Protein AF-A0A7V5D9S1-F1 (afdb_monomer_lite)

Secondary structure (DSSP, 8-state):
------------TTGGGGGG------------------PPPTTB-GGG-EE-TTSS-EEEEEEETTEEEEEETTEEEEEESEE-TTPPPEEEETTEEEEEEEETTEEEEEEEE----

Radius of gyration: 31.53 Å; chains: 1; bounding box: 69×92×60 Å

Sequence (117 aa):
MKKILVMVMFSGLLILLVKGYSQEEVKGMLLTKEVSLGIINPGIFVESLIISPDSNHFAYAAERGGKWFVVLDGKEGKEYDFFLRGIKLVFDSPNSLHTLAGRSNEIFLVKVEIRTP

Structure (mmCIF, N/CA/C/O backbone):
data_AF-A0A7V5D9S1-F1
#
_entry.id   AF-A0A7V5D9S1-F1
#
loop_
_atom_site.group_PDB
_atom_site.id
_atom_site.type_symbol
_atom_site.label_atom_id
_atom_site.label_alt_id
_atom_site.label_comp_id
_atom_site.label_asym_id
_atom_site.label_entity_id
_atom_site.label_seq_id
_atom_site.pdbx_PDB_ins_code
_atom_site.Cartn_x
_atom_site.Cartn_y
_atom_site.Cartn_z
_atom_site.occupancy
_atom_site.B_iso_or_equiv
_atom_site.auth_seq_id
_atom_site.auth_comp_id
_atom_site.auth_asym_id
_atom_site.auth_atom_id
_atom_site.pdbx_PDB_model_num
ATOM 1 N N . MET A 1 1 ? 50.008 -72.582 -43.215 1.00 37.56 1 MET A N 1
ATOM 2 C CA . MET A 1 1 ? 50.306 -72.086 -41.845 1.00 37.56 1 MET A CA 1
ATOM 3 C C . MET A 1 1 ? 50.437 -70.568 -41.936 1.00 37.56 1 MET A C 1
ATOM 5 O O . MET A 1 1 ? 50.994 -70.134 -42.929 1.00 37.56 1 MET A O 1
ATOM 9 N N . LYS A 1 2 ? 49.960 -69.718 -41.018 1.00 35.34 2 LYS A N 1
ATOM 10 C CA . LYS A 1 2 ? 49.319 -69.911 -39.691 1.00 35.34 2 LYS A CA 1
ATOM 11 C C . LYS A 1 2 ? 47.826 -69.481 -39.726 1.00 35.34 2 LYS A C 1
ATOM 13 O O . LYS A 1 2 ? 47.343 -69.118 -40.790 1.00 35.34 2 LYS A O 1
ATOM 18 N N . LYS A 1 3 ? 47.094 -69.547 -38.599 1.00 38.66 3 LYS A N 1
ATOM 19 C CA . LYS A 1 3 ? 45.689 -69.089 -38.457 1.00 38.66 3 LYS A CA 1
ATOM 20 C C . LYS A 1 3 ? 45.592 -67.863 -37.530 1.00 38.66 3 LYS A C 1
ATOM 22 O O . LYS A 1 3 ? 46.117 -67.941 -36.425 1.00 38.66 3 LYS A O 1
ATOM 27 N N . ILE A 1 4 ? 44.891 -66.811 -37.973 1.00 33.69 4 ILE A N 1
ATOM 28 C CA . ILE A 1 4 ? 44.409 -65.605 -37.250 1.00 33.69 4 ILE A CA 1
ATOM 29 C C . ILE A 1 4 ? 43.164 -65.132 -38.046 1.00 33.69 4 ILE A C 1
ATOM 31 O O . ILE A 1 4 ? 43.284 -65.047 -39.264 1.00 33.69 4 ILE A O 1
ATOM 35 N N . LEU A 1 5 ? 41.941 -64.882 -37.549 1.00 28.20 5 LEU A N 1
ATOM 36 C CA . LEU A 1 5 ? 41.308 -65.026 -36.221 1.00 28.20 5 LEU A CA 1
ATOM 37 C C . LEU A 1 5 ? 41.884 -64.122 -35.110 1.00 28.20 5 LEU A C 1
ATOM 39 O O . LEU A 1 5 ? 42.940 -64.444 -34.583 1.00 28.20 5 LEU A O 1
ATOM 43 N N . VAL A 1 6 ? 41.249 -63.031 -34.653 1.00 33.47 6 VAL A N 1
ATOM 44 C CA . VAL A 1 6 ? 39.891 -62.441 -34.875 1.00 33.47 6 VAL A CA 1
ATOM 45 C C . VAL A 1 6 ? 40.034 -61.003 -35.483 1.00 33.47 6 VAL A C 1
ATOM 47 O O . VAL A 1 6 ? 41.131 -60.684 -35.925 1.00 33.47 6 VAL A O 1
ATOM 50 N N . MET A 1 7 ? 39.063 -60.076 -35.633 1.00 28.34 7 MET A N 1
ATOM 51 C CA . MET A 1 7 ? 37.683 -59.917 -35.117 1.00 28.34 7 MET A CA 1
ATOM 52 C C . MET A 1 7 ? 36.734 -59.216 -36.135 1.00 28.34 7 MET A C 1
ATOM 54 O O . MET A 1 7 ? 36.943 -59.312 -37.340 1.00 28.34 7 MET A O 1
ATOM 58 N N . VAL A 1 8 ? 35.658 -58.564 -35.665 1.00 39.34 8 VAL A N 1
ATOM 59 C CA . VAL A 1 8 ? 34.527 -58.026 -36.453 1.00 39.34 8 VAL A CA 1
ATOM 60 C C . VAL A 1 8 ? 34.784 -56.616 -37.006 1.00 39.34 8 VAL A C 1
ATOM 62 O O . VAL A 1 8 ? 35.074 -55.694 -36.248 1.00 39.34 8 VAL A O 1
ATOM 65 N N . MET A 1 9 ? 34.551 -56.416 -38.308 1.00 34.31 9 MET A N 1
ATOM 66 C CA . MET A 1 9 ? 34.375 -55.089 -38.915 1.00 34.31 9 MET A CA 1
ATOM 67 C C . MET A 1 9 ? 32.891 -54.701 -38.902 1.00 34.31 9 MET A C 1
ATOM 69 O O . MET A 1 9 ? 32.142 -55.092 -39.794 1.00 34.31 9 MET A O 1
ATOM 73 N N . PHE A 1 10 ? 32.453 -53.917 -37.913 1.00 42.50 10 PHE A N 1
ATOM 74 C CA . PHE A 1 10 ? 31.129 -53.288 -37.969 1.00 42.50 10 PHE A CA 1
ATOM 75 C C . PHE A 1 10 ? 31.182 -52.102 -38.942 1.00 42.50 10 PHE A C 1
ATOM 77 O O . PHE A 1 10 ? 31.543 -50.984 -38.576 1.00 42.50 10 PHE A O 1
ATOM 84 N N . SER A 1 11 ? 30.842 -52.356 -40.207 1.00 43.34 11 SER A N 1
ATOM 85 C CA . SER A 1 11 ? 30.694 -51.341 -41.254 1.00 43.34 11 SER A CA 1
ATOM 86 C C . SER A 1 11 ? 29.451 -50.477 -40.988 1.00 43.34 11 SER A C 1
ATOM 88 O O . SER A 1 11 ? 28.405 -50.661 -41.605 1.00 43.34 11 SER A O 1
ATOM 90 N N . GLY A 1 12 ? 29.558 -49.575 -40.007 1.00 38.59 12 GLY A N 1
ATOM 91 C CA . GLY A 1 12 ? 28.452 -48.801 -39.436 1.00 38.59 12 GLY A CA 1
ATOM 92 C C . GLY A 1 12 ? 28.749 -47.303 -39.357 1.00 38.59 12 GLY A C 1
ATOM 93 O O . GLY A 1 12 ? 28.880 -46.743 -38.268 1.00 38.59 12 GLY A O 1
ATOM 94 N N . LEU A 1 13 ? 28.854 -46.646 -40.515 1.00 50.12 13 LEU A N 1
ATOM 95 C CA . LEU A 1 13 ? 29.008 -45.192 -40.641 1.00 50.12 13 LEU A CA 1
ATOM 96 C C . LEU A 1 13 ? 27.720 -44.461 -40.204 1.00 50.12 13 LEU A C 1
ATOM 98 O O . LEU A 1 13 ? 26.955 -44.006 -41.047 1.00 50.12 13 LEU A O 1
ATOM 102 N N . LEU A 1 14 ? 27.457 -44.353 -38.894 1.00 40.69 14 LEU A N 1
ATOM 103 C CA . LEU A 1 14 ? 26.372 -43.488 -38.390 1.00 40.69 14 LEU A CA 1
ATOM 104 C C . LEU A 1 14 ? 26.547 -42.908 -36.974 1.00 40.69 14 LEU A C 1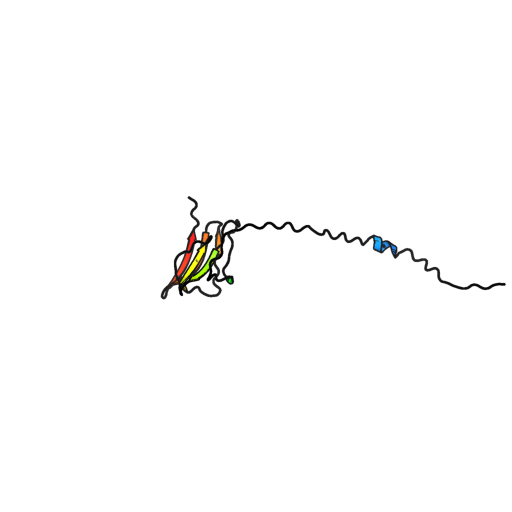
ATOM 106 O O . LEU A 1 14 ? 25.893 -41.920 -36.653 1.00 40.69 14 LEU A O 1
ATOM 110 N N . ILE A 1 15 ? 27.477 -43.407 -36.147 1.00 44.16 15 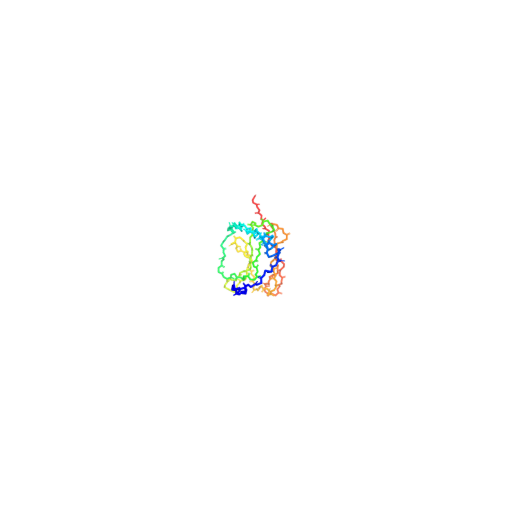ILE A N 1
ATOM 111 C CA . ILE A 1 15 ? 27.723 -42.844 -34.795 1.00 44.16 15 ILE A CA 1
ATOM 112 C C . ILE A 1 15 ? 28.275 -41.396 -34.855 1.00 44.16 15 ILE A C 1
ATOM 114 O O . ILE A 1 15 ? 28.244 -40.663 -33.870 1.00 44.16 15 ILE A O 1
ATOM 118 N N . LEU A 1 16 ? 28.692 -40.919 -36.035 1.00 42.84 16 LEU A N 1
ATOM 119 C CA . LEU A 1 16 ? 29.090 -39.525 -36.254 1.00 42.84 16 LEU A CA 1
ATOM 120 C C . LEU A 1 16 ? 27.929 -38.551 -36.534 1.00 42.84 16 LEU A C 1
ATOM 122 O O . LEU A 1 16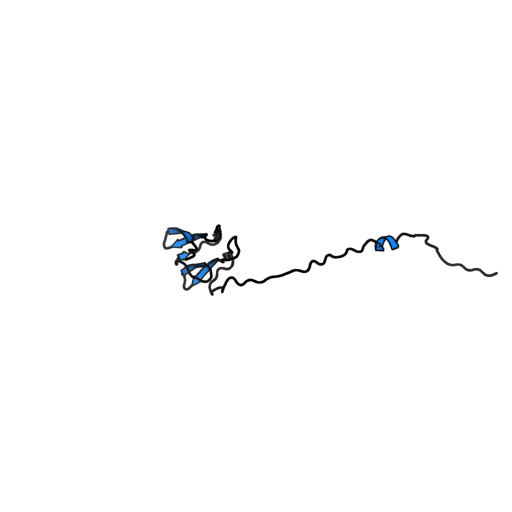 ? 28.171 -37.350 -36.463 1.00 42.84 16 LEU A O 1
ATOM 126 N N . LEU A 1 17 ? 26.683 -38.997 -36.761 1.00 44.91 17 LEU A N 1
ATOM 127 C CA . LEU A 1 17 ? 25.544 -38.061 -36.863 1.00 44.91 17 LEU A CA 1
ATOM 128 C C . LEU A 1 17 ? 25.178 -37.409 -35.517 1.00 44.91 17 LEU A C 1
ATOM 130 O O . LEU A 1 17 ? 24.560 -36.349 -35.502 1.00 44.91 17 LEU A O 1
ATOM 134 N N . VAL A 1 18 ? 25.660 -37.947 -34.390 1.00 45.84 18 VAL A N 1
ATOM 135 C CA . VAL A 1 18 ? 25.570 -37.278 -33.078 1.00 45.84 18 VAL A CA 1
ATOM 136 C C . VAL A 1 18 ? 26.428 -35.998 -33.030 1.00 45.84 18 VAL A C 1
ATOM 138 O O . VAL A 1 18 ? 26.174 -35.125 -32.208 1.00 45.84 18 VAL A O 1
ATOM 141 N N . LYS A 1 19 ? 27.368 -35.790 -33.972 1.00 42.00 19 LYS A N 1
ATOM 142 C CA . LYS A 1 19 ? 28.034 -34.483 -34.155 1.00 42.00 19 LYS A CA 1
ATOM 143 C C . LYS A 1 19 ? 27.107 -33.382 -34.692 1.00 42.00 19 LYS A C 1
ATOM 145 O O . LYS A 1 19 ? 27.516 -32.230 -34.700 1.00 42.00 19 LYS A O 1
ATOM 150 N N . GLY A 1 20 ? 25.875 -33.709 -35.094 1.00 45.16 20 GLY A N 1
ATOM 151 C CA . GLY A 1 20 ? 24.809 -32.728 -35.321 1.00 45.16 20 GLY A CA 1
ATOM 152 C C . GLY A 1 20 ? 24.081 -32.287 -34.044 1.00 45.16 20 GLY A C 1
ATOM 153 O O . GLY A 1 20 ? 23.221 -31.419 -34.120 1.00 45.16 20 GLY A O 1
ATOM 154 N N . TYR A 1 21 ? 24.403 -32.865 -32.878 1.00 46.22 21 TYR A N 1
ATOM 155 C CA . TYR A 1 21 ? 23.756 -32.555 -31.598 1.00 46.22 21 TYR A CA 1
ATOM 156 C C . TYR A 1 21 ? 24.557 -31.574 -30.728 1.00 46.22 21 TYR A C 1
ATOM 158 O O . TYR A 1 21 ? 24.537 -31.642 -29.499 1.00 46.22 21 TYR A O 1
ATOM 166 N N . SER A 1 22 ? 25.210 -30.600 -31.368 1.00 46.31 22 SER A N 1
ATOM 167 C CA . SER A 1 22 ? 25.458 -29.308 -30.731 1.00 46.31 22 SER A CA 1
ATOM 168 C C . SER A 1 22 ? 24.116 -28.594 -30.537 1.00 46.31 22 SER A C 1
ATOM 170 O O . SER A 1 22 ? 23.738 -27.718 -31.313 1.00 46.31 22 SER A O 1
ATOM 172 N N . GLN A 1 23 ? 23.396 -28.977 -29.480 1.00 51.75 23 GLN A N 1
ATOM 173 C CA . GLN A 1 23 ? 22.559 -28.024 -28.760 1.00 51.75 23 GLN A CA 1
ATOM 174 C C . GLN A 1 23 ? 23.511 -26.937 -28.258 1.00 51.75 23 GLN A C 1
ATOM 176 O O . GLN A 1 23 ? 24.134 -27.077 -27.206 1.00 51.75 23 GLN A O 1
ATOM 181 N N . GLU A 1 24 ? 23.680 -25.881 -29.054 1.00 55.41 24 GLU A N 1
ATOM 182 C CA . GLU A 1 24 ? 24.144 -24.614 -28.517 1.00 55.41 24 GLU A CA 1
ATOM 183 C C . GLU A 1 24 ? 23.080 -24.176 -27.514 1.00 55.41 24 GLU A C 1
ATOM 185 O O . GLU A 1 24 ? 22.029 -23.654 -27.888 1.00 55.41 24 GLU A O 1
ATOM 190 N N . GLU A 1 25 ? 23.336 -24.423 -26.227 1.00 55.97 25 GLU A N 1
ATOM 191 C CA . GLU A 1 25 ? 22.654 -23.680 -25.180 1.00 55.97 25 GLU A CA 1
ATOM 192 C C . GLU A 1 25 ? 22.923 -22.203 -25.462 1.00 55.97 25 GLU A C 1
ATOM 194 O O . GLU A 1 25 ? 23.993 -21.676 -25.143 1.00 55.97 25 GLU A O 1
ATOM 199 N N . VAL A 1 26 ? 21.938 -21.521 -26.053 1.00 59.25 26 VAL A N 1
ATOM 200 C CA . VAL A 1 26 ? 21.860 -20.062 -26.043 1.00 59.25 26 VAL A CA 1
ATOM 201 C C . VAL A 1 26 ? 21.619 -19.679 -24.590 1.00 59.25 26 VAL A C 1
ATOM 203 O O . VAL A 1 26 ? 20.493 -19.466 -24.142 1.00 59.25 26 VAL A O 1
ATOM 206 N N . LYS A 1 27 ? 22.714 -19.680 -23.827 1.00 60.56 27 LYS A N 1
ATOM 207 C CA . LYS A 1 27 ? 22.783 -19.417 -22.396 1.00 60.56 27 LYS A CA 1
ATOM 208 C C . LYS A 1 27 ? 22.585 -17.923 -22.186 1.00 60.56 27 LYS A C 1
ATOM 210 O O . LYS A 1 27 ? 23.529 -17.187 -21.906 1.00 60.56 27 LYS A O 1
ATOM 215 N N . GLY A 1 28 ? 21.349 -17.489 -22.432 1.00 66.81 28 GLY A N 1
ATOM 216 C CA . GLY A 1 28 ? 20.932 -16.098 -22.458 1.00 66.81 28 GLY A CA 1
ATOM 217 C C . GLY A 1 28 ? 21.388 -15.409 -21.185 1.00 66.81 28 GLY A C 1
ATOM 218 O O . GLY A 1 28 ? 20.971 -15.778 -20.088 1.00 66.81 28 GLY A O 1
ATOM 219 N N . MET A 1 29 ? 22.294 -14.444 -21.334 1.00 80.06 29 MET A N 1
ATOM 220 C CA . MET A 1 29 ? 22.874 -13.759 -20.192 1.00 80.06 29 MET A CA 1
ATOM 221 C C . MET A 1 29 ? 21.782 -12.928 -19.520 1.00 80.06 29 MET A C 1
ATOM 223 O O . MET A 1 29 ? 21.280 -11.967 -20.103 1.00 80.06 29 MET A O 1
ATOM 227 N N . LEU A 1 30 ? 21.398 -13.318 -18.303 1.00 84.75 30 LEU A N 1
ATOM 228 C CA . LEU A 1 30 ? 20.384 -12.611 -17.533 1.00 84.75 30 LEU A CA 1
ATOM 229 C C . LEU A 1 30 ? 20.909 -11.219 -17.160 1.00 84.75 30 LEU A C 1
ATOM 231 O O . LEU A 1 30 ? 21.749 -11.078 -16.274 1.00 84.75 30 LEU A O 1
ATOM 235 N N . LEU A 1 31 ? 20.398 -10.194 -17.838 1.00 88.50 31 LEU A N 1
ATOM 236 C CA . LEU A 1 31 ? 20.650 -8.796 -17.507 1.00 88.50 31 LEU A CA 1
ATOM 237 C C . LEU A 1 31 ? 19.669 -8.352 -16.419 1.00 88.50 31 LEU A C 1
ATOM 239 O O . LEU A 1 31 ? 18.549 -7.933 -16.710 1.00 88.50 31 LEU A O 1
ATOM 243 N N . THR A 1 32 ? 20.083 -8.453 -15.157 1.00 89.94 32 THR A N 1
ATOM 244 C CA . THR A 1 32 ? 19.348 -7.858 -14.037 1.00 89.94 32 THR A CA 1
ATOM 245 C C . THR A 1 32 ? 19.629 -6.358 -13.939 1.00 89.94 32 THR A C 1
ATOM 247 O O . THR A 1 32 ? 20.753 -5.897 -14.137 1.00 89.94 32 THR A O 1
ATOM 250 N N . LYS A 1 33 ? 18.600 -5.580 -13.593 1.00 93.81 33 LYS A N 1
ATOM 251 C CA . LYS A 1 33 ? 18.741 -4.197 -13.134 1.00 93.81 33 LYS A CA 1
ATOM 252 C C . LYS A 1 33 ? 17.913 -4.026 -11.871 1.00 93.81 33 LYS A C 1
ATOM 254 O O . LYS A 1 33 ? 16.703 -4.227 -11.896 1.00 93.81 33 LYS A O 1
ATOM 259 N N . GLU A 1 34 ? 18.564 -3.612 -10.797 1.00 93.88 34 GLU A N 1
ATOM 260 C CA . GLU A 1 34 ? 17.898 -3.225 -9.558 1.00 93.88 34 GLU A CA 1
ATOM 261 C C . GLU A 1 34 ? 17.515 -1.739 -9.615 1.00 93.88 34 GLU A C 1
ATOM 263 O O . GLU A 1 34 ? 18.260 -0.902 -10.133 1.00 93.88 34 GLU A O 1
ATOM 268 N N . VAL A 1 35 ? 16.330 -1.412 -9.100 1.00 93.31 35 VAL A N 1
ATOM 269 C CA . VAL A 1 35 ? 15.842 -0.040 -8.918 1.00 93.31 35 VAL A CA 1
ATOM 270 C C . VAL A 1 35 ? 15.192 0.016 -7.542 1.00 93.31 35 VAL A C 1
ATOM 272 O O . VAL A 1 35 ? 14.272 -0.748 -7.263 1.00 93.31 35 VAL A O 1
ATOM 275 N N . SER A 1 36 ? 15.685 0.893 -6.669 1.00 93.94 36 SER A N 1
ATOM 276 C CA . SER A 1 36 ? 15.075 1.103 -5.355 1.00 93.94 36 SER A CA 1
ATOM 277 C C . SER A 1 36 ? 13.880 2.041 -5.484 1.00 93.94 36 SER A C 1
ATOM 279 O O . SER A 1 36 ? 14.036 3.155 -5.981 1.00 93.94 36 SER A O 1
ATOM 281 N N . LEU A 1 37 ? 12.708 1.596 -5.024 1.00 91.88 37 LEU A N 1
ATOM 282 C CA . LEU A 1 37 ? 11.492 2.418 -4.957 1.00 91.88 37 LEU A CA 1
ATOM 283 C C . LEU A 1 37 ? 11.345 3.134 -3.602 1.00 91.88 37 LEU A C 1
ATOM 285 O O . LEU A 1 37 ? 10.611 4.111 -3.494 1.00 91.88 37 LEU A O 1
ATOM 289 N N . GLY A 1 38 ? 12.059 2.684 -2.564 1.00 89.44 38 GLY A N 1
ATOM 290 C CA . GLY A 1 38 ? 12.038 3.298 -1.238 1.00 89.44 38 GLY A CA 1
ATOM 291 C C . GLY A 1 38 ? 12.384 2.328 -0.109 1.00 89.44 38 GLY A C 1
ATOM 292 O O . GLY A 1 38 ? 12.910 1.240 -0.335 1.00 89.44 38 GLY A O 1
ATOM 293 N N . ILE A 1 39 ? 12.085 2.742 1.124 1.00 90.44 39 ILE A N 1
ATOM 294 C CA . ILE A 1 39 ? 12.279 1.944 2.341 1.00 90.44 39 ILE A CA 1
ATOM 295 C C . ILE A 1 39 ? 10.933 1.354 2.781 1.00 90.44 39 ILE A C 1
ATOM 297 O O . ILE A 1 39 ? 9.896 2.018 2.735 1.00 90.44 39 ILE A O 1
ATOM 301 N N . ILE A 1 40 ? 10.958 0.097 3.223 1.00 89.62 40 ILE A N 1
ATOM 302 C CA . ILE A 1 40 ? 9.821 -0.572 3.857 1.00 89.62 40 ILE A CA 1
ATOM 303 C C . ILE A 1 40 ? 9.890 -0.339 5.371 1.00 89.62 40 ILE A C 1
ATOM 305 O O . ILE A 1 40 ? 10.898 -0.649 6.008 1.00 89.62 40 ILE A O 1
ATOM 309 N N . ASN A 1 41 ? 8.812 0.192 5.945 1.00 86.88 41 ASN A N 1
ATOM 310 C CA . ASN A 1 41 ? 8.699 0.465 7.374 1.00 86.88 41 ASN A CA 1
ATOM 311 C C . ASN A 1 41 ? 8.339 -0.819 8.155 1.00 86.88 41 ASN A C 1
ATOM 313 O O . ASN A 1 41 ? 7.657 -1.701 7.617 1.00 86.88 41 ASN A O 1
ATOM 317 N N . PRO A 1 42 ? 8.741 -0.936 9.437 1.00 91.56 42 PRO A N 1
ATOM 318 C CA . PRO A 1 42 ? 8.251 -1.990 10.325 1.00 91.56 42 PRO A CA 1
ATOM 319 C C . PRO A 1 42 ? 6.717 -2.007 10.398 1.00 91.56 42 PRO A C 1
ATOM 321 O O . PRO A 1 42 ? 6.079 -0.960 10.328 1.00 91.56 42 PRO A O 1
ATOM 324 N N . GLY A 1 43 ? 6.132 -3.196 10.560 1.00 93.81 43 GLY A N 1
ATOM 325 C CA . GLY A 1 43 ? 4.674 -3.373 10.582 1.00 93.81 43 GLY A CA 1
ATOM 326 C C . GLY A 1 43 ? 4.025 -3.584 9.208 1.00 93.81 43 GLY A C 1
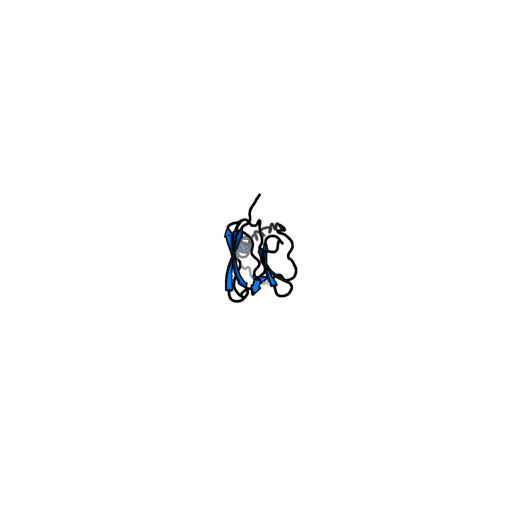ATOM 327 O O . GLY A 1 43 ? 2.806 -3.713 9.142 1.00 93.81 43 GLY A O 1
ATOM 328 N N . ILE A 1 44 ? 4.803 -3.657 8.118 1.00 94.69 44 ILE A N 1
ATOM 329 C CA . ILE A 1 44 ? 4.304 -4.033 6.784 1.00 94.69 44 ILE A CA 1
ATOM 330 C C . ILE A 1 44 ? 3.554 -5.378 6.793 1.00 94.69 44 ILE A C 1
ATOM 332 O O . ILE A 1 44 ? 4.057 -6.401 7.259 1.00 94.69 44 ILE A O 1
ATOM 336 N N . PHE A 1 45 ? 2.385 -5.403 6.156 1.00 94.19 45 PHE A N 1
ATOM 337 C CA . PHE A 1 45 ? 1.692 -6.630 5.786 1.00 94.19 45 PHE A CA 1
ATOM 338 C C . PHE A 1 45 ? 2.080 -7.037 4.355 1.00 94.19 45 PHE A C 1
ATOM 340 O O . PHE A 1 45 ? 1.499 -6.572 3.375 1.00 94.19 45 PHE A O 1
ATOM 347 N N . VAL A 1 46 ? 3.103 -7.892 4.231 1.00 92.25 46 VAL A N 1
ATOM 348 C CA . VAL A 1 46 ? 3.802 -8.177 2.957 1.00 92.25 46 VAL A CA 1
ATOM 349 C C . VAL A 1 46 ? 2.882 -8.729 1.854 1.00 92.25 46 VAL A C 1
ATOM 351 O O . VAL A 1 46 ? 3.089 -8.407 0.688 1.00 92.25 46 VAL A O 1
ATOM 354 N N . GLU A 1 47 ? 1.815 -9.466 2.199 1.00 91.94 47 GLU A N 1
ATOM 355 C CA . GLU A 1 47 ? 0.795 -9.953 1.241 1.00 91.94 47 GLU A CA 1
ATOM 356 C C . GLU A 1 47 ? 0.068 -8.821 0.474 1.00 91.94 47 GLU A C 1
ATOM 358 O O . GLU A 1 47 ? -0.616 -9.088 -0.515 1.00 91.94 47 GLU A O 1
ATOM 363 N N . SER A 1 48 ? 0.195 -7.567 0.926 1.00 93.81 48 SER A N 1
ATOM 364 C CA . SER A 1 48 ? -0.475 -6.389 0.360 1.00 93.81 48 SER A CA 1
ATOM 365 C C . SER A 1 48 ? 0.428 -5.461 -0.464 1.00 93.81 48 SER A C 1
ATOM 367 O O . SER A 1 48 ? -0.059 -4.439 -0.948 1.00 93.81 48 SER A O 1
ATOM 369 N N . LEU A 1 49 ? 1.717 -5.791 -0.625 1.00 95.38 49 LEU A N 1
ATOM 370 C CA . LEU A 1 49 ? 2.656 -4.967 -1.390 1.00 95.38 49 LEU A CA 1
ATOM 371 C C . LEU A 1 49 ? 2.330 -5.002 -2.890 1.00 95.38 49 LEU A C 1
ATOM 373 O O . LEU A 1 49 ? 2.242 -6.071 -3.496 1.00 95.38 49 LEU A O 1
ATOM 377 N N . ILE A 1 50 ? 2.197 -3.819 -3.490 1.00 96.62 50 ILE A N 1
ATOM 378 C CA . ILE A 1 50 ? 1.947 -3.608 -4.919 1.00 96.62 50 ILE A CA 1
ATOM 379 C C . ILE A 1 50 ? 2.857 -2.514 -5.491 1.00 96.62 50 ILE A C 1
ATOM 381 O O . ILE A 1 50 ? 3.363 -1.660 -4.763 1.00 96.62 50 ILE A O 1
ATOM 385 N N . ILE A 1 51 ? 3.027 -2.530 -6.813 1.00 97.19 51 ILE A N 1
ATOM 386 C CA . ILE A 1 51 ? 3.820 -1.572 -7.597 1.00 97.19 51 ILE A CA 1
ATOM 387 C C . ILE A 1 51 ? 2.899 -0.947 -8.657 1.00 97.19 51 ILE A C 1
ATOM 389 O O . ILE A 1 51 ? 1.974 -1.612 -9.134 1.00 97.19 51 ILE A O 1
ATOM 393 N N . SER A 1 52 ? 3.117 0.322 -9.002 1.00 97.50 52 SER A N 1
ATOM 394 C CA . SER A 1 52 ? 2.334 1.035 -10.018 1.00 97.50 52 SER A CA 1
ATOM 395 C C . SER A 1 52 ? 2.576 0.500 -11.441 1.00 97.50 52 SER A C 1
ATOM 397 O O . SER A 1 52 ? 3.644 -0.050 -11.723 1.00 97.50 52 SER A O 1
ATOM 399 N N . PRO A 1 53 ? 1.628 0.684 -12.386 1.00 97.88 53 PRO A N 1
ATOM 400 C CA . PRO A 1 53 ? 1.775 0.223 -13.773 1.00 97.88 53 PRO A CA 1
ATOM 401 C C . PRO A 1 53 ? 3.010 0.753 -14.522 1.00 97.88 53 PRO A C 1
ATOM 403 O O . PRO A 1 53 ? 3.455 0.127 -15.479 1.00 97.88 53 PRO A O 1
ATOM 406 N N . ASP A 1 54 ? 3.564 1.892 -14.101 1.00 96.75 54 ASP A N 1
ATOM 407 C CA . ASP A 1 54 ? 4.779 2.511 -14.648 1.00 96.75 54 ASP A CA 1
ATOM 408 C C . ASP A 1 54 ? 6.058 2.186 -13.849 1.00 96.75 54 ASP A C 1
ATOM 410 O O . ASP A 1 54 ? 7.143 2.626 -14.220 1.00 96.75 54 ASP A O 1
ATOM 414 N N . SER A 1 55 ? 5.945 1.396 -12.774 1.00 95.75 55 SER A N 1
ATOM 415 C CA . SER A 1 55 ? 7.034 1.009 -11.863 1.00 95.75 55 SER A CA 1
ATOM 416 C C . SER A 1 55 ? 7.738 2.153 -11.115 1.00 95.75 55 SER A C 1
ATOM 418 O O . SER A 1 55 ? 8.835 1.940 -10.604 1.00 95.75 55 SER A O 1
ATOM 420 N N . ASN A 1 56 ? 7.127 3.339 -11.009 1.00 95.00 56 ASN A N 1
ATOM 421 C CA . ASN A 1 56 ? 7.692 4.469 -10.256 1.00 95.00 56 ASN A CA 1
ATOM 422 C C . ASN A 1 56 ? 7.252 4.526 -8.781 1.00 95.00 56 ASN A C 1
ATOM 424 O O . ASN A 1 56 ? 7.957 5.125 -7.970 1.00 95.00 56 ASN A O 1
ATOM 428 N N . HIS A 1 57 ? 6.128 3.898 -8.424 1.00 96.50 57 HIS A N 1
ATOM 429 C CA . HIS A 1 57 ? 5.512 3.986 -7.097 1.00 96.50 57 HIS A CA 1
ATOM 430 C C . HIS A 1 57 ? 5.264 2.604 -6.484 1.00 96.50 57 HIS A C 1
ATOM 432 O O . HIS A 1 57 ? 5.029 1.622 -7.197 1.00 96.50 57 HIS A O 1
ATOM 438 N N . PHE A 1 58 ? 5.265 2.521 -5.152 1.00 97.06 58 PHE A N 1
ATOM 439 C CA . PHE A 1 58 ? 4.942 1.286 -4.428 1.00 97.06 58 PHE A CA 1
ATOM 440 C C . PHE A 1 58 ? 4.083 1.542 -3.189 1.00 97.06 58 PHE A C 1
ATOM 442 O O . PHE A 1 58 ? 4.258 2.533 -2.477 1.00 97.06 58 PHE A O 1
ATOM 449 N N . ALA A 1 59 ? 3.155 0.625 -2.915 1.00 97.12 59 ALA A N 1
ATOM 450 C CA . ALA A 1 59 ? 2.207 0.752 -1.816 1.00 97.12 59 ALA A CA 1
ATOM 451 C C . ALA A 1 59 ? 2.008 -0.563 -1.061 1.00 97.12 59 ALA A C 1
ATOM 453 O O . ALA A 1 59 ? 2.139 -1.644 -1.631 1.00 97.12 59 ALA A O 1
ATOM 454 N N . TYR A 1 60 ? 1.680 -0.464 0.225 1.00 96.31 60 TYR A N 1
ATOM 455 C CA . TYR A 1 60 ? 1.385 -1.597 1.104 1.00 96.31 60 TYR A CA 1
ATOM 456 C C . TYR A 1 60 ? 0.485 -1.159 2.265 1.00 96.31 60 TYR A C 1
ATOM 458 O O . TYR A 1 60 ? 0.442 0.018 2.619 1.00 96.31 60 TYR A O 1
ATOM 466 N N . ALA A 1 61 ? -0.229 -2.094 2.889 1.00 95.50 61 ALA A N 1
ATOM 467 C CA . ALA A 1 61 ? -0.821 -1.876 4.205 1.00 95.50 61 ALA A CA 1
ATOM 468 C C . ALA A 1 61 ? 0.229 -2.130 5.299 1.00 95.50 61 ALA A C 1
ATOM 470 O O . ALA A 1 61 ? 1.026 -3.068 5.199 1.00 95.50 61 ALA A O 1
ATOM 471 N N . ALA A 1 62 ? 0.211 -1.325 6.357 1.00 95.38 62 ALA A N 1
ATOM 472 C CA . ALA A 1 62 ? 1.023 -1.533 7.552 1.00 95.38 62 ALA A CA 1
ATOM 473 C C . ALA A 1 62 ? 0.209 -1.276 8.826 1.00 95.38 62 ALA A C 1
ATOM 475 O O . ALA A 1 62 ? -0.775 -0.533 8.796 1.00 95.38 62 ALA A O 1
ATOM 476 N N . GLU A 1 63 ? 0.640 -1.875 9.938 1.00 95.19 63 GLU A N 1
ATOM 477 C CA . GLU A 1 63 ? 0.099 -1.615 11.272 1.00 95.19 63 GLU A CA 1
ATOM 478 C C . GLU A 1 63 ? 1.155 -0.974 12.187 1.00 95.19 63 GLU A C 1
ATOM 480 O O . GLU A 1 63 ? 2.291 -1.444 12.275 1.00 95.19 63 GLU A O 1
ATOM 485 N N . ARG A 1 64 ? 0.762 0.060 12.939 1.00 95.25 64 ARG A N 1
ATOM 486 C CA . ARG A 1 64 ? 1.520 0.566 14.090 1.00 95.25 64 ARG A CA 1
ATOM 487 C C . ARG A 1 64 ? 0.569 0.865 15.244 1.00 95.25 64 ARG A C 1
ATOM 489 O O . ARG A 1 64 ? -0.349 1.665 15.103 1.00 95.25 64 ARG A O 1
ATOM 496 N N . GLY A 1 65 ? 0.816 0.255 16.404 1.00 94.69 65 GLY A N 1
ATOM 497 C CA . GLY A 1 65 ? 0.082 0.550 17.641 1.00 94.69 65 GLY A CA 1
ATOM 498 C C . GLY A 1 65 ? -1.416 0.229 17.587 1.00 94.69 65 GLY A C 1
ATOM 499 O O . GLY A 1 65 ? -2.207 0.974 18.161 1.00 94.69 65 GLY A O 1
ATOM 500 N N . GLY A 1 66 ? -1.824 -0.833 16.880 1.00 94.44 66 GLY A N 1
ATOM 501 C CA . GLY A 1 66 ? -3.236 -1.180 16.707 1.00 94.44 66 GLY A CA 1
ATOM 502 C C . GLY A 1 66 ? -3.985 -0.304 15.696 1.00 94.44 66 GLY A C 1
ATOM 503 O O . GLY A 1 66 ? -5.216 -0.331 15.679 1.00 94.44 66 GLY A O 1
ATOM 504 N N . LYS A 1 67 ? -3.275 0.485 14.875 1.00 96.06 67 LYS A N 1
ATOM 505 C CA . LYS A 1 67 ? -3.837 1.245 13.748 1.00 96.06 67 LYS A CA 1
ATOM 506 C C . LYS A 1 67 ? -3.224 0.808 12.430 1.00 96.06 67 LYS A C 1
ATOM 508 O O . LYS A 1 67 ? -2.005 0.721 12.300 1.00 96.06 67 LYS A O 1
ATOM 513 N N . TRP A 1 68 ? -4.095 0.590 11.454 1.00 95.88 68 TRP A N 1
ATOM 514 C CA . TRP A 1 68 ? -3.763 0.235 10.081 1.00 95.88 68 TRP A CA 1
ATOM 515 C C . TRP A 1 68 ? -3.711 1.474 9.195 1.00 95.88 68 TRP A C 1
ATOM 517 O O . TRP A 1 68 ? -4.521 2.382 9.352 1.00 95.88 68 TRP A O 1
ATOM 527 N N . PHE A 1 69 ? -2.809 1.510 8.224 1.00 95.88 69 PHE A N 1
ATOM 528 C CA . PHE A 1 69 ? -2.757 2.569 7.215 1.00 95.88 69 PHE A CA 1
ATOM 529 C C . PHE A 1 69 ? -2.197 2.035 5.898 1.00 95.88 69 PHE A C 1
ATOM 531 O O . PHE A 1 69 ? -1.426 1.075 5.865 1.00 95.88 69 PHE A O 1
ATOM 538 N N . VAL A 1 70 ? -2.591 2.675 4.797 1.00 96.44 70 VAL A N 1
ATOM 539 C CA . VAL A 1 70 ? -1.901 2.514 3.514 1.00 96.44 70 VAL A CA 1
ATOM 540 C C . VAL A 1 70 ? -0.630 3.349 3.567 1.00 96.44 70 VAL A C 1
ATOM 542 O O . VAL A 1 70 ? -0.697 4.550 3.827 1.00 96.44 70 VAL A O 1
ATOM 545 N N . VAL A 1 71 ? 0.511 2.724 3.305 1.00 96.56 71 VAL A N 1
ATOM 546 C CA . VAL A 1 71 ? 1.769 3.401 2.997 1.00 96.56 71 VAL A CA 1
ATOM 547 C C . VAL A 1 71 ? 1.910 3.485 1.480 1.00 96.56 71 VAL A C 1
ATOM 549 O O . VAL A 1 71 ? 1.653 2.503 0.785 1.00 96.56 71 VAL A O 1
ATOM 552 N N . LEU A 1 72 ? 2.332 4.643 0.980 1.00 96.69 72 LEU A N 1
ATOM 553 C CA . LEU A 1 72 ? 2.652 4.897 -0.424 1.00 96.69 72 LEU A CA 1
ATOM 554 C C . LEU A 1 72 ? 3.989 5.643 -0.484 1.00 96.69 72 LEU A C 1
ATOM 556 O O . LEU A 1 72 ? 4.137 6.692 0.142 1.00 96.69 72 LEU A O 1
ATOM 560 N N . ASP A 1 73 ? 4.974 5.081 -1.181 1.00 95.56 73 ASP A N 1
ATOM 561 C CA . ASP A 1 73 ? 6.340 5.618 -1.296 1.00 95.56 73 ASP A CA 1
ATOM 562 C C . ASP A 1 73 ? 6.977 5.963 0.070 1.00 95.56 73 ASP A C 1
ATOM 564 O O . ASP A 1 73 ? 7.582 7.018 0.272 1.00 95.56 73 ASP A O 1
ATOM 568 N N . GLY A 1 74 ? 6.764 5.084 1.056 1.00 93.81 74 GLY A N 1
ATOM 569 C CA . GLY A 1 74 ? 7.208 5.254 2.447 1.00 93.81 74 GLY A CA 1
ATOM 570 C C . GLY A 1 74 ? 6.392 6.246 3.295 1.00 93.81 74 GLY A C 1
ATOM 571 O O . GLY A 1 74 ? 6.629 6.337 4.500 1.00 93.81 74 GLY A O 1
ATOM 572 N N . LYS A 1 75 ? 5.423 6.966 2.712 1.00 93.56 75 LYS A N 1
ATOM 573 C CA . LYS A 1 75 ? 4.561 7.938 3.407 1.00 93.56 75 LYS A CA 1
ATOM 574 C C . LYS A 1 75 ? 3.278 7.279 3.895 1.00 93.56 75 LYS A C 1
ATOM 576 O O . LYS A 1 75 ? 2.582 6.612 3.134 1.00 93.56 75 LYS A O 1
ATOM 581 N N . GLU A 1 76 ? 2.953 7.494 5.161 1.00 95.31 76 GLU A N 1
ATOM 582 C CA . GLU A 1 76 ? 1.771 6.923 5.808 1.00 95.31 76 GLU A CA 1
ATOM 583 C C . GLU A 1 76 ? 0.518 7.748 5.483 1.00 95.31 76 GLU A C 1
ATOM 585 O O . GLU A 1 76 ? 0.521 8.977 5.571 1.00 95.31 76 GLU A O 1
ATOM 590 N N . GLY A 1 77 ? -0.552 7.064 5.078 1.00 95.06 77 GLY A N 1
ATOM 591 C CA . GLY A 1 77 ? -1.859 7.656 4.821 1.00 95.06 77 GLY A CA 1
ATOM 592 C C . GLY A 1 77 ? -2.719 7.795 6.080 1.00 95.06 77 GLY A C 1
ATOM 593 O O . GLY A 1 77 ? -2.240 7.872 7.208 1.00 95.06 77 GLY A O 1
ATOM 594 N N . LYS A 1 78 ? -4.040 7.823 5.883 1.00 96.12 78 LYS A N 1
ATOM 595 C CA . LYS A 1 78 ? -5.019 7.892 6.977 1.00 96.12 78 LYS A CA 1
ATOM 596 C C . LYS A 1 78 ? -5.028 6.590 7.794 1.00 96.12 78 LYS A C 1
ATOM 598 O O . LYS A 1 78 ? -4.908 5.508 7.228 1.00 96.12 78 LYS A O 1
ATOM 603 N N . GLU A 1 79 ? -5.235 6.707 9.104 1.00 96.56 79 GLU A N 1
ATOM 604 C CA . GLU A 1 79 ? -5.397 5.564 10.013 1.00 96.56 79 GLU A CA 1
ATOM 605 C C . GLU A 1 79 ? -6.780 4.892 9.911 1.00 96.56 79 GLU A C 1
ATOM 607 O O . GLU A 1 79 ? -7.807 5.545 9.687 1.00 96.56 79 GLU A O 1
ATOM 612 N N . TYR A 1 80 ? -6.810 3.594 10.185 1.00 96.38 80 TYR A N 1
ATOM 613 C CA . TYR A 1 80 ? -7.963 2.700 10.172 1.00 96.38 80 TYR A CA 1
ATOM 614 C C . TYR A 1 80 ? -7.877 1.737 11.363 1.00 96.38 80 TYR A C 1
ATOM 616 O O . TYR A 1 80 ? -6.790 1.452 11.868 1.00 96.38 80 TYR A O 1
ATOM 624 N N . ASP A 1 81 ? -9.021 1.243 11.827 1.00 96.00 81 ASP A N 1
ATOM 625 C CA . ASP A 1 81 ? -9.086 0.336 12.979 1.00 96.00 81 ASP A CA 1
ATOM 626 C C . ASP A 1 81 ? -8.871 -1.125 12.569 1.00 96.00 81 ASP A C 1
ATOM 628 O O . ASP A 1 81 ? -8.379 -1.922 13.362 1.00 96.00 81 ASP A O 1
ATOM 632 N N . PHE A 1 82 ? -9.196 -1.476 11.322 1.00 91.25 82 PHE A N 1
ATOM 633 C CA . PHE A 1 82 ? -8.914 -2.795 10.762 1.00 91.25 82 PHE A CA 1
ATOM 634 C C . PHE A 1 82 ? -8.687 -2.752 9.249 1.00 91.25 82 PHE A C 1
ATOM 636 O O . PHE A 1 82 ? -9.303 -1.970 8.520 1.00 91.25 82 PHE A O 1
ATOM 643 N N . PHE A 1 83 ? -7.840 -3.661 8.770 1.00 89.62 83 PHE A N 1
ATOM 644 C CA . PHE A 1 83 ? -7.710 -4.005 7.357 1.00 89.62 83 PHE A CA 1
ATOM 645 C C . PHE A 1 83 ? -8.271 -5.418 7.151 1.00 89.62 83 PHE A C 1
ATOM 647 O O . PHE A 1 83 ? -7.961 -6.333 7.915 1.00 89.62 83 PHE A O 1
ATOM 654 N N . LEU A 1 84 ? -9.140 -5.611 6.158 1.00 78.25 84 LEU A N 1
ATOM 655 C CA . LEU A 1 84 ? -9.796 -6.904 5.943 1.00 78.25 84 LEU A CA 1
ATOM 656 C C . LEU A 1 84 ? -8.845 -7.872 5.225 1.00 78.25 84 LEU A C 1
ATOM 658 O O . LEU A 1 84 ? -8.405 -7.606 4.106 1.00 78.25 84 LEU A O 1
ATOM 662 N N . ARG A 1 85 ? -8.542 -9.018 5.850 1.00 76.88 85 ARG A N 1
ATOM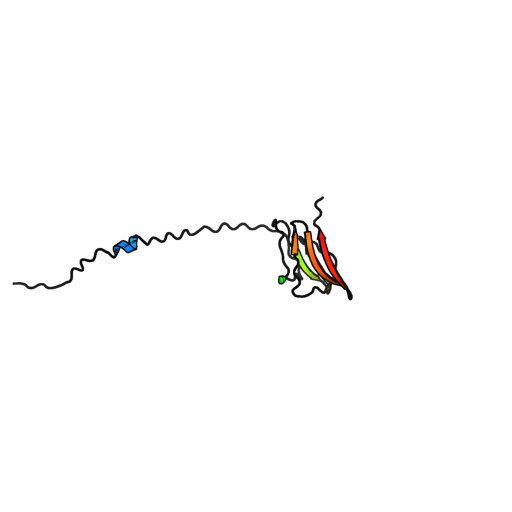 663 C CA . ARG A 1 85 ? -7.646 -10.028 5.263 1.00 76.88 85 ARG A CA 1
ATOM 664 C C . ARG A 1 85 ? -8.183 -10.506 3.909 1.00 76.88 85 ARG A C 1
ATOM 666 O O . ARG A 1 85 ? -9.334 -10.918 3.807 1.00 76.88 85 ARG A O 1
ATOM 673 N N . GLY A 1 86 ? -7.328 -10.479 2.888 1.00 79.50 86 GLY A N 1
ATOM 674 C CA . GLY A 1 86 ? -7.679 -10.844 1.512 1.00 79.50 86 GLY A CA 1
ATOM 675 C C . GLY A 1 86 ? -8.145 -9.672 0.640 1.00 79.50 86 GLY A C 1
ATOM 676 O O . GLY A 1 86 ? -8.161 -9.819 -0.581 1.00 79.50 86 GLY A O 1
ATOM 677 N N . ILE A 1 87 ? -8.444 -8.500 1.217 1.00 84.88 87 ILE A N 1
ATOM 678 C CA . ILE A 1 87 ? -8.547 -7.262 0.437 1.00 84.88 87 ILE A CA 1
ATOM 679 C C . ILE A 1 87 ? -7.145 -6.852 -0.013 1.00 84.88 87 ILE A C 1
ATOM 681 O O . ILE A 1 87 ? -6.213 -6.765 0.787 1.00 84.88 87 ILE A O 1
ATOM 685 N N . LYS A 1 88 ? -7.010 -6.596 -1.314 1.00 88.81 88 LYS A N 1
ATOM 686 C CA . LYS A 1 88 ? -5.787 -6.085 -1.929 1.00 88.81 88 LYS A CA 1
ATOM 687 C C . LYS A 1 88 ? -5.900 -4.580 -2.134 1.00 88.81 88 LYS A C 1
ATOM 689 O O . LYS A 1 88 ? -6.982 -4.078 -2.431 1.00 88.81 88 LYS A O 1
ATOM 694 N N . LEU A 1 89 ? -4.767 -3.891 -2.049 1.00 96.06 89 LEU A N 1
ATOM 695 C CA . LEU A 1 89 ? -4.616 -2.609 -2.724 1.00 96.06 89 LEU A CA 1
ATOM 696 C C . LEU A 1 89 ? -4.582 -2.877 -4.239 1.00 96.06 89 LEU A C 1
ATOM 698 O O . LEU A 1 89 ? -4.076 -3.915 -4.674 1.00 96.06 89 LEU A O 1
ATOM 702 N N . VAL A 1 90 ? -5.091 -1.944 -5.040 1.00 97.25 90 VAL A N 1
ATOM 703 C CA . VAL A 1 90 ? -5.063 -2.011 -6.509 1.00 97.25 90 VAL A CA 1
ATOM 704 C C . VAL A 1 90 ? -4.714 -0.632 -7.056 1.00 97.25 90 VAL A C 1
ATOM 706 O O . VAL A 1 90 ? -5.425 0.325 -6.768 1.00 97.25 90 VAL A O 1
ATOM 709 N N . PHE A 1 91 ? -3.645 -0.518 -7.850 1.00 98.00 91 PHE A N 1
ATOM 710 C CA . PHE A 1 91 ? -3.402 0.681 -8.660 1.00 98.00 91 PHE A CA 1
ATOM 711 C C . PHE A 1 91 ? -4.380 0.707 -9.845 1.00 98.00 91 PHE A C 1
ATOM 713 O O . PHE A 1 91 ? -4.363 -0.191 -10.684 1.00 98.00 91 PHE A O 1
ATOM 720 N N . ASP A 1 92 ? -5.206 1.750 -9.919 1.00 97.12 92 ASP A N 1
ATOM 721 C CA . ASP A 1 92 ? -6.099 2.042 -11.049 1.00 97.12 92 ASP A CA 1
ATOM 722 C C . ASP A 1 92 ? -5.350 2.720 -12.210 1.00 97.12 92 ASP A C 1
ATOM 724 O O . ASP A 1 92 ? -5.747 2.630 -13.370 1.00 97.12 92 ASP A O 1
ATOM 728 N N . SER A 1 93 ? -4.271 3.438 -11.889 1.00 97.38 93 SER A N 1
ATOM 729 C CA . SER A 1 93 ? -3.394 4.146 -12.824 1.00 97.38 93 SER A CA 1
ATOM 730 C C . SER A 1 93 ? -1.997 4.302 -12.195 1.00 97.38 93 SER A C 1
ATOM 732 O O . SER A 1 93 ? -1.848 3.995 -11.011 1.00 97.38 93 SER A O 1
ATOM 734 N N . PRO A 1 94 ? -0.975 4.809 -12.915 1.00 97.06 94 PRO A N 1
ATOM 735 C CA . PRO A 1 94 ? 0.312 5.189 -12.317 1.00 97.06 94 PRO A CA 1
ATOM 736 C C . PRO A 1 94 ? 0.183 6.042 -11.045 1.00 97.06 94 PRO A C 1
ATOM 738 O O . PRO A 1 94 ? 0.870 5.795 -10.059 1.00 97.06 94 PRO A O 1
ATOM 741 N N . ASN A 1 95 ? -0.771 6.981 -11.046 1.00 96.88 95 ASN A N 1
ATOM 742 C CA . ASN A 1 95 ? -0.916 8.014 -10.021 1.00 96.88 95 ASN A CA 1
ATOM 743 C C . ASN A 1 95 ? -2.115 7.794 -9.079 1.00 96.88 95 ASN A C 1
ATOM 745 O O . ASN A 1 95 ? -2.486 8.706 -8.340 1.00 96.88 95 ASN A O 1
ATOM 749 N N . SER A 1 96 ? -2.773 6.630 -9.100 1.00 97.25 96 SER A N 1
ATOM 750 C CA . SER A 1 96 ? -3.950 6.393 -8.252 1.00 97.25 96 SER A CA 1
ATOM 751 C C . SER A 1 96 ? -4.145 4.931 -7.881 1.00 97.25 96 SER A C 1
ATOM 753 O O . SER A 1 96 ? -4.086 4.061 -8.749 1.00 97.25 96 SER A O 1
ATOM 755 N N . LEU A 1 97 ? -4.477 4.675 -6.615 1.00 97.69 97 LEU A N 1
ATOM 756 C CA . LEU A 1 97 ? -4.861 3.352 -6.123 1.00 97.69 97 LEU A CA 1
ATOM 757 C C . LEU A 1 97 ? -6.115 3.398 -5.247 1.00 97.69 97 LEU A C 1
ATOM 759 O O . LEU A 1 97 ? -6.450 4.440 -4.671 1.00 97.69 97 LEU A O 1
ATOM 763 N N . HIS A 1 98 ? -6.754 2.241 -5.078 1.00 97.38 98 HIS A N 1
ATOM 764 C CA . HIS A 1 98 ? -7.816 2.041 -4.101 1.00 97.38 98 HIS A CA 1
ATOM 765 C C . HIS A 1 98 ? -7.653 0.762 -3.266 1.00 97.38 98 HIS A C 1
ATOM 767 O O . HIS A 1 98 ? -6.890 -0.146 -3.597 1.00 97.38 98 HIS A O 1
ATOM 773 N N . THR A 1 99 ? -8.378 0.711 -2.147 1.00 96.50 99 THR A N 1
ATOM 774 C CA . THR A 1 99 ? -8.538 -0.459 -1.268 1.00 96.50 99 THR A CA 1
ATOM 775 C C . THR A 1 99 ? -9.769 -0.279 -0.362 1.00 96.50 99 THR A C 1
ATOM 777 O O . THR A 1 99 ? -10.378 0.794 -0.347 1.00 96.50 99 THR A O 1
ATOM 780 N N . LEU A 1 100 ? -10.137 -1.299 0.419 1.00 96.00 100 LEU A N 1
ATOM 781 C CA . LEU A 1 100 ? -11.133 -1.194 1.493 1.00 96.00 100 LEU A CA 1
ATOM 782 C C . LEU A 1 100 ? -10.455 -1.265 2.866 1.00 96.00 100 LEU A C 1
ATOM 784 O O . LEU A 1 100 ? -9.685 -2.187 3.130 1.00 96.00 100 LEU A O 1
ATOM 788 N N . ALA A 1 101 ? -10.794 -0.336 3.759 1.00 95.44 101 ALA A N 1
ATOM 789 C CA . ALA A 1 101 ? -10.338 -0.345 5.150 1.00 95.44 101 ALA A CA 1
ATOM 790 C C . ALA A 1 101 ? -11.466 0.071 6.107 1.00 95.44 101 ALA A C 1
ATOM 792 O O . ALA A 1 101 ? -12.365 0.829 5.735 1.00 95.44 101 ALA A O 1
ATOM 793 N N . GLY A 1 102 ? -11.436 -0.446 7.334 1.00 94.62 102 GLY A N 1
ATOM 794 C CA . GLY A 1 102 ? -12.490 -0.260 8.327 1.00 94.62 102 GLY A CA 1
ATOM 795 C C . GLY A 1 102 ? -12.147 0.772 9.394 1.00 94.62 102 GLY A C 1
ATOM 796 O O . GLY A 1 102 ? -11.002 0.864 9.837 1.00 94.62 102 GLY A O 1
ATOM 797 N N . ARG A 1 103 ? -13.141 1.540 9.843 1.00 95.00 103 ARG A N 1
ATOM 798 C CA . ARG A 1 103 ? -13.025 2.414 11.019 1.00 95.00 103 ARG A CA 1
ATOM 799 C C . ARG A 1 103 ? -14.352 2.425 11.780 1.00 95.00 103 ARG A C 1
ATOM 801 O O . ARG A 1 103 ? -15.410 2.547 11.168 1.00 95.00 103 ARG A O 1
ATOM 808 N N . SER A 1 104 ? -14.304 2.295 13.102 1.00 92.44 104 SER A N 1
ATOM 809 C CA . SER A 1 104 ? -15.466 2.090 13.974 1.00 92.44 104 SER A CA 1
ATOM 810 C C . SER A 1 104 ? -16.361 0.941 13.474 1.00 92.44 104 SER A C 1
ATOM 812 O O . SER A 1 104 ? -15.967 -0.217 13.566 1.00 92.44 104 SER A O 1
ATOM 814 N N . ASN A 1 105 ? -17.543 1.249 12.929 1.00 92.00 105 ASN A N 1
ATOM 815 C CA . ASN A 1 105 ? -18.505 0.281 12.387 1.00 92.00 105 ASN A CA 1
ATOM 816 C C . ASN A 1 105 ? -18.779 0.519 10.884 1.00 92.00 105 ASN A C 1
ATOM 818 O O . ASN A 1 105 ? -19.831 0.147 10.369 1.00 92.00 105 ASN A O 1
ATOM 822 N N . GLU A 1 106 ? -17.855 1.188 10.188 1.00 95.69 106 GLU A N 1
ATOM 823 C CA . GLU A 1 106 ? -17.973 1.591 8.785 1.00 95.69 106 GLU A CA 1
ATOM 824 C C . GLU A 1 106 ? -16.806 1.04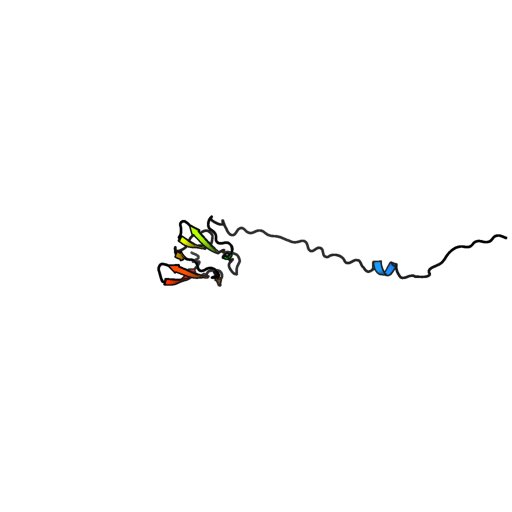4 7.947 1.00 95.69 106 GLU A C 1
ATOM 826 O O . GLU A 1 106 ? -15.663 0.962 8.408 1.00 95.69 106 GLU A O 1
ATOM 831 N N . ILE A 1 107 ? -17.091 0.698 6.688 1.00 94.88 107 ILE A N 1
ATOM 832 C CA . ILE A 1 107 ? -16.094 0.290 5.689 1.00 94.88 107 ILE A CA 1
ATOM 833 C C . ILE A 1 107 ? -15.941 1.425 4.678 1.00 94.88 107 ILE A C 1
ATOM 835 O O . ILE A 1 107 ? -16.916 1.862 4.070 1.00 94.88 107 ILE A O 1
ATOM 839 N N . PHE A 1 108 ? -14.707 1.873 4.466 1.00 95.88 108 PHE A N 1
ATOM 840 C CA . PHE A 1 108 ? -14.378 2.963 3.557 1.00 95.88 108 PHE A CA 1
ATOM 841 C C . PHE A 1 108 ? -13.714 2.427 2.291 1.00 95.88 108 PHE A C 1
ATOM 843 O O . PHE A 1 108 ? -12.726 1.695 2.370 1.00 95.88 108 PHE A O 1
ATOM 850 N N . LEU A 1 109 ? -14.199 2.871 1.127 1.00 95.88 109 LEU A N 1
ATOM 851 C CA . LEU A 1 109 ? -13.403 2.853 -0.098 1.00 95.88 109 LEU A CA 1
ATOM 852 C C . LEU A 1 109 ? -12.309 3.913 0.039 1.00 95.88 109 LEU A C 1
ATOM 854 O O . LEU A 1 109 ? -12.556 5.111 -0.105 1.00 95.88 109 LEU A O 1
ATOM 858 N N . VAL A 1 110 ? -11.102 3.464 0.356 1.00 96.50 110 VAL A N 1
ATOM 859 C CA . VAL A 1 110 ? -9.920 4.315 0.430 1.00 96.50 110 VAL A CA 1
ATOM 860 C C . VAL A 1 110 ? -9.432 4.531 -0.993 1.00 96.50 110 VAL A C 1
ATOM 862 O O . VAL A 1 110 ? -9.076 3.567 -1.662 1.00 96.50 110 VAL A O 1
ATOM 865 N N . LYS A 1 111 ? -9.408 5.783 -1.450 1.00 96.75 111 LYS A N 1
ATOM 866 C CA . LYS A 1 111 ? -8.715 6.194 -2.676 1.00 96.75 111 LYS A CA 1
ATOM 867 C C . LYS A 1 111 ? -7.498 7.025 -2.298 1.00 96.75 111 LYS A C 1
ATOM 869 O O . LYS A 1 111 ? -7.601 7.886 -1.424 1.00 96.75 111 LYS A O 1
ATOM 874 N N . VAL A 1 112 ? -6.372 6.775 -2.955 1.00 96.31 112 VAL A N 1
ATOM 875 C CA . VAL A 1 112 ? -5.135 7.541 -2.782 1.00 96.31 112 VAL A CA 1
ATOM 876 C C . VAL A 1 112 ? -4.711 8.072 -4.148 1.00 96.31 112 VAL A C 1
ATOM 878 O O . VAL A 1 112 ? -4.600 7.307 -5.103 1.00 96.31 112 VAL A O 1
ATOM 881 N N . GLU A 1 113 ? -4.504 9.385 -4.231 1.00 95.81 113 GLU A N 1
ATOM 882 C CA . GLU A 1 113 ? -4.100 10.106 -5.441 1.00 95.81 113 GLU A CA 1
ATOM 883 C C . GLU A 1 113 ? -2.685 10.665 -5.258 1.00 95.81 113 GLU A C 1
ATOM 885 O O . GLU A 1 113 ? -2.424 11.418 -4.315 1.00 95.81 113 GLU A O 1
ATOM 890 N N . ILE A 1 114 ? -1.785 10.348 -6.185 1.00 94.00 114 ILE A N 1
ATOM 891 C CA . ILE A 1 114 ? -0.472 10.980 -6.302 1.00 94.00 114 ILE A CA 1
ATOM 892 C C . ILE A 1 114 ? -0.669 12.293 -7.052 1.00 94.00 114 ILE A C 1
ATOM 894 O O . ILE A 1 114 ? -0.920 12.319 -8.257 1.00 94.00 114 ILE A O 1
ATOM 898 N N . ARG A 1 115 ? -0.553 13.402 -6.322 1.00 87.62 115 ARG A N 1
ATOM 899 C CA . ARG A 1 115 ? -0.533 14.744 -6.905 1.00 87.62 115 ARG A CA 1
ATOM 900 C C . ARG A 1 115 ? 0.917 15.164 -7.089 1.00 87.62 115 ARG A C 1
ATOM 902 O O . ARG A 1 115 ? 1.594 15.501 -6.119 1.00 87.62 115 ARG A O 1
ATOM 909 N N . THR A 1 116 ? 1.386 15.111 -8.331 1.00 73.75 116 THR A N 1
ATOM 910 C CA . THR A 1 116 ? 2.599 15.822 -8.740 1.00 73.75 116 THR A CA 1
ATOM 911 C C . THR A 1 116 ? 2.389 17.331 -8.543 1.00 73.75 116 THR A C 1
ATOM 913 O O . THR A 1 116 ? 1.270 17.796 -8.781 1.00 73.75 116 THR A O 1
ATOM 916 N N . PRO A 1 117 ? 3.411 18.078 -8.088 1.00 66.12 117 PRO A N 1
ATOM 917 C CA . PRO A 1 117 ? 3.356 19.538 -8.007 1.00 66.12 117 PRO A CA 1
ATOM 918 C C . PRO A 1 117 ? 3.315 20.201 -9.393 1.00 66.12 117 PRO A C 1
ATOM 920 O O . PRO A 1 117 ? 3.761 19.554 -10.369 1.00 66.12 117 PRO A O 1
#

Foldseek 3Di:
DDDDDDDDDPPDPDPCCCVVPPPVPPVPPDDDDDDDLADDDPQWPVVAWDAFPVRNKIWTWGDDPQWIFIAISNDTDDTANDDDPPWYWDAPHNFKIWTWGHHDHDIDTDIGGRDDD

pLDDT: mean 81.43, std 22.05, range [28.2, 98.0]